Protein AF-A0A661EA98-F1 (afdb_monomer_lite)

Sequence (178 aa):
MRKWKVSFISLVALIVLPWNGAMLLASDADAAAEKKHKDKYVELVVSILRSHVIALRDLTANEIKYSDNVARHAIGIKQTWDMLGPMDWHALEAKRLQKKKEGGNAIILQQKDFDKMVDNSLTRVDRLRQSAHRWIRDNDRDAFMKDLDSMMQSCKDCHSLMPKNTAPAVWKGLKGKL

Radius of gyration: 28.42 Å; chains: 1; bounding box: 102×33×73 Å

Secondary structure (DSSP, 8-state):
------------------TTHHHHHHHHHHHHHHHHHHHHHHHHHHHHHHHHHHHHHHHHHSSSTTTHHHHHHHHHHHHHHHHTS--HHHHHHHTT-EEE-TTS-EEEPPHHHHHHHHHHHHHHHHHHHHHHHHHHHH--HHHHHHHHHHHHHHHHHHHTTSPTTTS-GGGTT--S--

Foldseek 3Di:
DDDDDDDDDDPPPPDPDPPPPVVVVVVVVVVVVVVVVVVVQVLVLVVQLLVLLVVLVVCLVDPDDPLVVQLVSLVSNLVSLVSCPPPVVSLVVLQQQFQDDPPDDTDRQHSVNVVVLSVQLSVLSVQLNVVSVCCVVVVNSVSNVVSSVSNVVSVVVSVNSHPPPPPPCSCVPPDDDD

pLDDT: mean 71.36, std 19.28, range [31.19, 96.75]

Structure (mmCIF, N/CA/C/O backbone):
data_AF-A0A661EA98-F1
#
_entry.id   AF-A0A661EA98-F1
#
loop_
_atom_site.group_PDB
_atom_site.id
_atom_site.type_symbol
_atom_site.label_atom_id
_atom_site.label_alt_id
_atom_site.label_comp_id
_atom_site.label_asym_id
_atom_site.label_entity_id
_atom_site.label_seq_id
_atom_site.pdbx_PDB_ins_code
_atom_site.Cartn_x
_atom_site.Cartn_y
_atom_site.Cartn_z
_atom_site.occupancy
_atom_site.B_iso_or_equiv
_atom_site.auth_seq_id
_atom_site.auth_comp_id
_atom_site.auth_asym_id
_atom_site.auth_atom_id
_atom_site.pdbx_PDB_model_num
ATOM 1 N N . MET A 1 1 ? 84.676 -14.977 -53.004 1.00 43.06 1 MET A N 1
ATOM 2 C CA . MET A 1 1 ? 84.097 -15.402 -51.709 1.00 43.06 1 MET A CA 1
ATOM 3 C C . MET A 1 1 ? 82.581 -15.502 -51.862 1.00 43.06 1 MET A C 1
ATOM 5 O O . MET A 1 1 ? 81.922 -14.480 -51.977 1.00 43.06 1 MET A O 1
ATOM 9 N N . ARG A 1 2 ? 82.042 -16.724 -51.970 1.00 38.59 2 ARG A N 1
ATOM 10 C CA . ARG A 1 2 ? 80.598 -17.007 -52.063 1.00 38.59 2 ARG A CA 1
ATOM 11 C C . ARG A 1 2 ? 80.003 -17.024 -50.652 1.00 38.59 2 ARG A C 1
ATOM 13 O O . ARG A 1 2 ? 80.494 -17.773 -49.815 1.00 38.59 2 ARG A O 1
ATOM 20 N N . LYS A 1 3 ? 78.949 -16.245 -50.394 1.00 39.31 3 LYS A N 1
ATOM 21 C CA . LYS A 1 3 ? 78.106 -16.392 -49.198 1.00 39.31 3 LYS A CA 1
ATOM 22 C C . LYS A 1 3 ? 76.703 -16.794 -49.639 1.00 39.31 3 LYS A C 1
ATOM 24 O O . LYS A 1 3 ? 75.962 -15.984 -50.178 1.00 39.31 3 LYS A O 1
ATOM 29 N N . TRP A 1 4 ? 76.385 -18.067 -49.435 1.00 34.75 4 TRP A N 1
ATOM 30 C CA . TRP A 1 4 ? 75.022 -18.584 -49.428 1.00 34.75 4 TRP A CA 1
ATOM 31 C C . TRP A 1 4 ? 74.356 -18.159 -48.116 1.00 34.75 4 TRP A C 1
ATOM 33 O O . TRP A 1 4 ? 74.950 -18.332 -47.051 1.00 34.75 4 TRP A O 1
ATOM 43 N N . LYS A 1 5 ? 73.133 -17.631 -48.171 1.00 44.97 5 LYS A N 1
ATOM 44 C CA . LYS A 1 5 ? 72.232 -17.622 -47.015 1.00 44.97 5 LYS A CA 1
ATOM 45 C C . LYS A 1 5 ? 70.890 -18.200 -47.436 1.00 44.97 5 LYS A C 1
ATOM 47 O O . LYS A 1 5 ? 70.332 -17.843 -48.467 1.00 44.97 5 LYS A O 1
ATOM 52 N N . VAL A 1 6 ? 70.489 -19.176 -46.640 1.00 41.66 6 VAL A N 1
ATOM 53 C CA . VAL A 1 6 ? 69.413 -20.136 -46.841 1.00 41.66 6 VAL A CA 1
ATOM 54 C C . VAL A 1 6 ? 68.079 -19.492 -46.462 1.00 41.66 6 VAL A C 1
ATOM 56 O O . VAL A 1 6 ? 68.021 -18.673 -45.546 1.00 41.66 6 VAL A O 1
ATOM 59 N N . SER A 1 7 ? 67.028 -19.877 -47.186 1.00 41.66 7 SER A N 1
ATOM 60 C CA . SER A 1 7 ? 65.627 -19.560 -46.900 1.00 41.66 7 SER A CA 1
ATOM 61 C C . SER A 1 7 ? 65.194 -20.052 -45.521 1.00 41.66 7 SER A C 1
ATOM 63 O O . SER A 1 7 ? 65.488 -21.190 -45.175 1.00 41.66 7 SER A O 1
ATOM 65 N N . PHE A 1 8 ? 64.384 -19.259 -44.819 1.00 39.59 8 PHE A N 1
ATOM 66 C CA . PHE A 1 8 ? 63.320 -19.778 -43.959 1.00 39.59 8 PHE A CA 1
ATOM 67 C C . PHE A 1 8 ? 62.094 -18.872 -44.091 1.00 39.5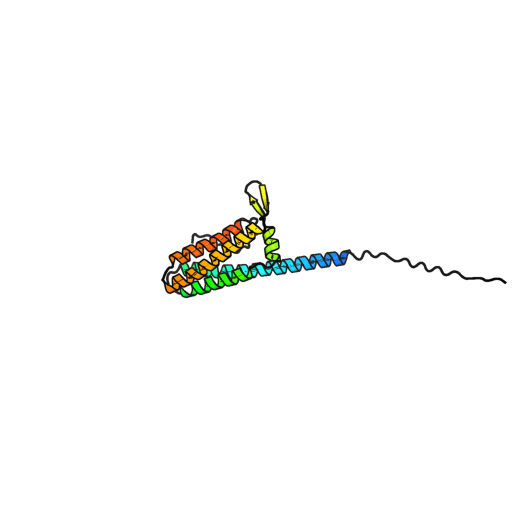9 8 PHE A C 1
ATOM 69 O O . PHE A 1 8 ? 62.064 -17.739 -43.616 1.00 39.59 8 PHE A O 1
ATOM 76 N N . ILE A 1 9 ? 61.100 -19.395 -44.803 1.00 43.19 9 ILE A N 1
ATOM 77 C CA . ILE A 1 9 ? 59.729 -18.902 -44.832 1.00 43.19 9 ILE A CA 1
ATOM 78 C C . ILE A 1 9 ? 59.098 -19.350 -43.510 1.00 43.19 9 ILE A C 1
ATOM 80 O O . ILE A 1 9 ? 58.897 -20.545 -43.315 1.00 43.19 9 ILE A O 1
ATOM 84 N N . SER A 1 10 ? 58.778 -18.414 -42.617 1.00 39.59 10 SER A N 1
ATOM 85 C CA . SER A 1 10 ? 57.808 -18.651 -41.542 1.00 39.59 10 SER A CA 1
ATOM 86 C C . SER A 1 10 ? 56.615 -17.741 -41.772 1.00 39.59 10 SER A C 1
ATOM 88 O O . SER A 1 10 ? 56.573 -16.589 -41.347 1.00 39.59 10 SER A O 1
ATOM 90 N N . LEU A 1 11 ? 55.658 -18.293 -42.511 1.00 39.75 11 LEU A N 1
ATOM 91 C CA . LEU A 1 11 ? 54.315 -17.777 -42.686 1.00 39.75 11 LEU A CA 1
ATOM 92 C C . LEU A 1 11 ? 53.548 -18.034 -41.376 1.00 39.75 11 LEU A C 1
ATOM 94 O O . LEU A 1 11 ? 52.979 -19.105 -41.188 1.00 39.75 11 LEU A O 1
ATOM 98 N N . VAL A 1 12 ? 53.555 -17.082 -40.441 1.00 43.56 12 VAL A N 1
ATOM 99 C CA . VAL A 1 12 ? 52.604 -17.107 -39.320 1.00 43.56 12 VAL A CA 1
ATOM 100 C C . VAL A 1 12 ? 51.320 -16.457 -39.817 1.00 43.56 12 VAL A C 1
ATOM 102 O O . VAL A 1 12 ? 51.146 -15.242 -39.760 1.00 43.56 12 VAL A O 1
ATOM 105 N N . ALA A 1 13 ? 50.433 -17.287 -40.360 1.00 40.22 13 ALA A N 1
ATOM 106 C CA . ALA A 1 13 ? 49.039 -16.931 -40.547 1.00 40.22 13 ALA A CA 1
ATOM 107 C C . ALA A 1 13 ? 48.413 -16.741 -39.156 1.00 40.22 13 ALA A C 1
ATOM 109 O O . ALA A 1 13 ? 48.114 -17.711 -38.460 1.00 40.22 13 ALA A O 1
ATOM 110 N N . LEU A 1 14 ? 48.247 -15.486 -38.732 1.00 37.09 14 LEU A N 1
ATOM 111 C CA . LEU A 1 14 ? 47.375 -15.157 -37.610 1.00 37.09 14 LEU A CA 1
ATOM 112 C C . LEU A 1 14 ? 45.938 -15.445 -38.051 1.00 37.09 14 LEU A C 1
ATOM 114 O O . LEU A 1 14 ? 45.331 -14.700 -38.820 1.00 37.09 14 LEU A O 1
ATOM 118 N N . ILE A 1 15 ? 45.425 -16.577 -37.584 1.00 46.06 15 ILE A N 1
ATOM 119 C CA . ILE A 1 15 ? 44.024 -16.952 -37.700 1.00 46.06 15 ILE A CA 1
ATOM 120 C C . ILE A 1 15 ? 43.221 -15.948 -36.867 1.00 46.06 15 ILE A C 1
ATOM 122 O O . ILE A 1 15 ? 43.282 -15.942 -35.638 1.00 46.06 15 ILE A O 1
ATOM 126 N N . VAL A 1 16 ? 42.462 -15.095 -37.552 1.00 45.12 16 VAL A N 1
ATOM 127 C CA . VAL A 1 16 ? 41.357 -14.334 -36.967 1.00 45.12 16 VAL A CA 1
ATOM 128 C C . VAL A 1 16 ? 40.262 -15.344 -36.622 1.00 45.12 16 VAL A C 1
ATOM 130 O O . VAL A 1 16 ? 39.513 -15.775 -37.496 1.00 45.12 16 VAL A O 1
ATOM 133 N N . LEU A 1 17 ? 40.189 -15.772 -35.361 1.00 44.47 17 LEU A N 1
ATOM 134 C CA . LEU A 1 17 ? 39.015 -16.487 -34.859 1.00 44.47 17 LEU A CA 1
ATOM 135 C C . LEU A 1 17 ? 37.936 -15.460 -34.472 1.00 44.47 17 LEU A C 1
ATOM 137 O O . LEU A 1 17 ? 38.242 -14.511 -33.746 1.00 44.47 17 LEU A O 1
ATOM 141 N N . PRO A 1 18 ? 36.672 -15.627 -34.901 1.00 41.50 18 PRO A N 1
ATOM 142 C CA . PRO A 1 18 ? 35.579 -14.769 -34.469 1.00 41.50 18 PRO A CA 1
ATOM 143 C C . PRO A 1 18 ? 35.146 -15.191 -33.057 1.00 41.50 18 PRO A C 1
ATOM 145 O O . PRO A 1 18 ? 34.247 -16.008 -32.878 1.00 41.50 18 PRO A O 1
ATOM 148 N N . TRP A 1 19 ? 35.793 -14.639 -32.030 1.00 47.06 19 TRP A N 1
ATOM 149 C CA . TRP A 1 19 ? 35.522 -14.953 -30.621 1.00 47.06 19 TRP A CA 1
ATOM 150 C C . TRP A 1 19 ? 34.493 -14.008 -29.971 1.00 47.06 19 TRP A C 1
ATOM 152 O O . TRP A 1 19 ? 34.623 -13.654 -28.807 1.00 47.06 19 TRP A O 1
ATOM 162 N N . ASN A 1 20 ? 33.447 -13.602 -30.699 1.00 48.16 20 ASN A N 1
ATOM 163 C CA . ASN A 1 20 ? 32.448 -12.653 -30.174 1.00 48.16 20 ASN A CA 1
ATOM 164 C C . ASN A 1 20 ? 31.054 -13.263 -29.929 1.00 48.16 20 ASN A C 1
ATOM 166 O O . ASN A 1 20 ? 30.233 -12.636 -29.271 1.00 48.16 20 ASN A O 1
ATOM 170 N N . GLY A 1 21 ? 30.764 -14.483 -30.397 1.00 45.75 21 GLY A N 1
ATOM 171 C CA . GLY A 1 21 ? 29.420 -15.072 -30.260 1.00 45.75 21 GLY A CA 1
ATOM 172 C C . GLY A 1 21 ? 29.082 -15.587 -28.853 1.00 45.75 21 GLY A C 1
ATOM 173 O O . GLY A 1 21 ? 27.978 -15.377 -28.363 1.00 45.75 21 GLY A O 1
ATOM 174 N N . ALA A 1 22 ? 30.034 -16.237 -28.176 1.00 45.34 22 ALA A N 1
ATOM 175 C CA . ALA A 1 22 ? 29.790 -16.858 -26.869 1.00 45.34 22 ALA A CA 1
ATOM 176 C C . ALA A 1 22 ? 29.689 -15.839 -25.719 1.00 45.34 22 ALA A C 1
ATOM 178 O O . ALA A 1 22 ? 28.931 -16.050 -24.777 1.00 45.34 22 ALA A O 1
ATOM 179 N N . MET A 1 23 ? 30.416 -14.721 -25.810 1.00 42.66 23 MET A N 1
ATOM 180 C CA . MET A 1 23 ? 30.413 -13.671 -24.786 1.00 42.66 23 MET A CA 1
ATOM 181 C C . MET A 1 23 ? 29.117 -12.843 -24.813 1.00 42.66 23 MET A C 1
ATOM 183 O O . MET A 1 23 ? 28.605 -12.493 -23.756 1.00 42.66 23 MET A O 1
ATOM 187 N N . LEU A 1 24 ? 28.548 -12.608 -26.004 1.00 47.88 24 LEU A N 1
ATOM 188 C CA . LEU A 1 24 ? 27.246 -11.949 -26.183 1.00 47.88 24 LEU A CA 1
ATOM 189 C C . LEU A 1 24 ? 26.072 -12.821 -25.698 1.00 47.88 24 LEU A C 1
ATOM 191 O O . LEU A 1 24 ? 25.159 -12.330 -25.042 1.00 47.88 24 LEU A O 1
ATOM 195 N N . LEU A 1 25 ? 26.114 -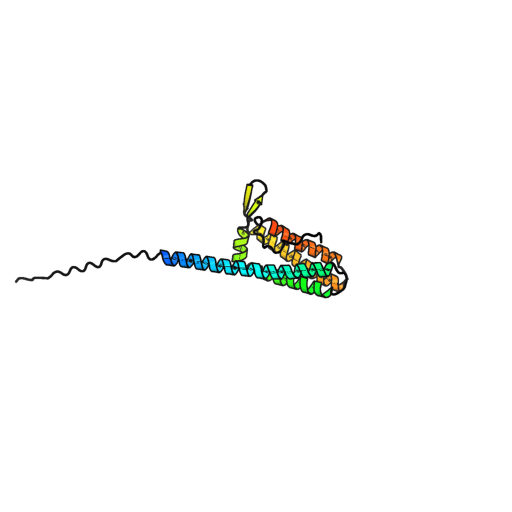14.133 -25.951 1.00 52.88 25 LEU A N 1
ATOM 196 C CA . LEU A 1 25 ? 25.077 -15.055 -25.468 1.00 52.88 25 LEU A CA 1
ATOM 197 C C . LEU A 1 25 ? 25.131 -15.263 -23.946 1.00 52.88 25 LEU A C 1
ATOM 199 O O . LEU A 1 25 ? 24.085 -15.414 -23.316 1.00 52.88 25 LEU A O 1
ATOM 203 N N . ALA A 1 26 ? 26.330 -15.251 -23.350 1.00 57.47 26 ALA A N 1
ATOM 204 C CA . ALA A 1 26 ? 26.494 -15.301 -21.898 1.00 57.47 26 ALA A CA 1
ATOM 205 C C . ALA A 1 26 ? 25.932 -14.037 -21.225 1.00 57.47 26 ALA A C 1
ATOM 207 O O . ALA A 1 26 ? 25.175 -14.151 -20.265 1.00 57.47 26 ALA A O 1
ATOM 208 N N . SER A 1 27 ? 26.197 -12.846 -21.781 1.00 65.25 27 SER A N 1
ATOM 209 C CA . SER A 1 27 ? 25.660 -11.593 -21.234 1.00 65.25 27 SER A CA 1
ATOM 210 C C . SER A 1 27 ? 24.135 -11.501 -21.314 1.00 65.25 27 SER A C 1
ATOM 212 O O . SER A 1 27 ? 23.505 -10.984 -20.391 1.00 65.25 27 SER A O 1
ATOM 214 N N . ASP A 1 28 ? 23.527 -12.033 -22.377 1.00 70.56 28 ASP A N 1
ATOM 215 C CA . ASP A 1 28 ? 22.068 -12.040 -22.527 1.00 70.56 28 ASP A CA 1
ATOM 216 C C . ASP A 1 28 ? 21.399 -13.042 -21.572 1.00 70.56 28 ASP A C 1
ATOM 218 O O . ASP A 1 28 ? 20.348 -12.751 -20.991 1.00 70.56 28 ASP A O 1
ATOM 222 N N . ALA A 1 29 ? 22.013 -14.213 -21.371 1.00 73.25 29 ALA A N 1
ATOM 223 C CA . ALA A 1 29 ? 21.537 -15.213 -20.418 1.00 73.25 29 ALA A CA 1
ATOM 224 C C . ALA A 1 29 ? 21.626 -14.710 -18.968 1.00 73.25 29 ALA A C 1
ATOM 226 O O . ALA A 1 29 ? 20.672 -14.880 -18.202 1.00 73.25 29 ALA A O 1
ATOM 227 N N . ASP A 1 30 ? 22.723 -14.039 -18.614 1.00 78.25 30 ASP A N 1
ATOM 228 C CA . ASP A 1 30 ? 22.930 -13.456 -17.288 1.00 78.25 30 ASP A CA 1
ATOM 229 C C . ASP A 1 30 ? 21.938 -12.314 -17.017 1.00 78.25 30 ASP A C 1
ATOM 231 O O . ASP A 1 30 ? 21.288 -12.293 -15.968 1.00 78.25 30 ASP A O 1
ATOM 235 N N . ALA A 1 31 ? 21.710 -11.425 -17.992 1.00 73.69 31 ALA A N 1
ATOM 236 C CA . ALA A 1 31 ? 20.710 -10.361 -17.885 1.00 73.69 31 ALA A CA 1
ATOM 237 C C . ALA A 1 31 ? 19.276 -10.912 -17.751 1.00 73.69 31 ALA A C 1
ATOM 239 O O . ALA A 1 31 ? 18.469 -10.402 -16.966 1.00 73.69 31 ALA A O 1
ATOM 240 N N . ALA A 1 32 ? 18.944 -11.983 -18.480 1.00 76.00 32 ALA A N 1
ATOM 241 C CA . ALA A 1 32 ? 17.650 -12.651 -18.365 1.00 76.00 32 ALA A CA 1
ATOM 242 C C . ALA A 1 32 ? 17.469 -13.335 -16.997 1.00 76.00 32 ALA A C 1
ATOM 244 O O . ALA A 1 32 ? 16.383 -13.267 -16.410 1.00 76.00 32 ALA A O 1
ATOM 245 N N . ALA A 1 33 ? 18.520 -13.966 -16.466 1.00 79.31 33 ALA A N 1
ATOM 246 C CA . ALA A 1 33 ? 18.513 -14.574 -15.139 1.00 79.31 33 ALA A CA 1
ATOM 247 C C . ALA A 1 33 ? 18.356 -13.519 -14.031 1.00 79.31 33 ALA A C 1
ATOM 249 O O . ALA A 1 33 ? 17.545 -13.702 -13.118 1.00 79.31 33 ALA A O 1
ATOM 250 N N . GLU A 1 34 ? 19.056 -12.390 -14.145 1.00 78.81 34 GLU A N 1
ATOM 251 C CA . GLU A 1 34 ? 18.949 -11.262 -13.220 1.00 78.81 34 GLU A CA 1
ATOM 252 C C . GLU A 1 34 ? 17.540 -10.656 -13.233 1.00 78.81 34 GLU A C 1
ATOM 254 O O . GLU A 1 34 ? 16.930 -10.460 -12.176 1.00 78.81 34 GLU A O 1
ATOM 259 N N . LYS A 1 35 ? 16.970 -10.429 -14.424 1.00 75.94 35 LYS A N 1
ATOM 260 C CA . LYS A 1 35 ? 15.583 -9.970 -14.566 1.00 75.94 35 LYS A CA 1
ATOM 261 C C . LYS A 1 35 ? 14.605 -10.948 -13.916 1.00 75.94 35 LYS A C 1
ATOM 263 O O . LYS A 1 35 ? 13.750 -10.533 -13.140 1.00 75.94 35 LYS A O 1
ATOM 268 N N . LYS A 1 36 ? 14.751 -12.251 -14.172 1.00 77.31 36 LYS A N 1
ATOM 269 C CA . LYS A 1 36 ? 13.898 -13.291 -13.575 1.00 77.31 36 LYS A CA 1
ATOM 270 C C . LYS A 1 36 ? 13.979 -13.296 -12.047 1.00 77.31 36 LYS A C 1
ATOM 272 O O . LYS A 1 36 ? 12.966 -13.500 -11.380 1.00 77.31 36 LYS A O 1
ATOM 277 N N . HIS A 1 37 ? 15.168 -13.084 -11.485 1.00 77.56 37 HIS A N 1
ATOM 278 C CA . HIS A 1 37 ? 15.352 -12.987 -10.040 1.00 77.56 37 HIS A CA 1
ATOM 279 C C . HIS A 1 37 ? 14.633 -11.762 -9.455 1.00 77.56 37 HIS A C 1
ATOM 281 O O . HIS A 1 37 ? 13.896 -11.891 -8.477 1.00 77.56 37 HIS A O 1
ATOM 287 N N . LYS A 1 38 ? 14.789 -10.597 -10.094 1.00 76.56 38 LYS A N 1
ATOM 288 C CA . LYS A 1 38 ? 14.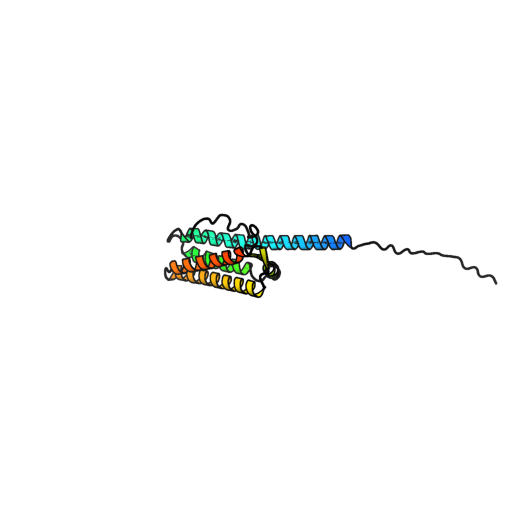114 -9.344 -9.728 1.00 76.56 38 LYS A CA 1
ATOM 289 C C . LYS A 1 38 ? 12.590 -9.466 -9.798 1.00 76.56 38 LYS A C 1
ATOM 291 O O . LYS A 1 38 ? 11.913 -9.136 -8.827 1.00 76.56 38 LYS A O 1
ATOM 296 N N . ASP A 1 39 ? 12.061 -10.028 -10.884 1.00 75.31 39 ASP A N 1
ATOM 297 C CA . ASP A 1 39 ? 10.623 -10.273 -11.057 1.00 75.31 39 ASP A CA 1
ATOM 298 C C . ASP A 1 39 ? 10.077 -11.177 -9.934 1.00 75.31 39 ASP A C 1
ATOM 300 O O . ASP A 1 39 ? 9.044 -10.876 -9.331 1.00 75.31 39 ASP A O 1
ATOM 304 N N . LYS A 1 40 ? 10.814 -12.242 -9.576 1.00 80.94 40 LYS A N 1
ATOM 305 C CA . LYS A 1 40 ? 10.452 -13.142 -8.470 1.00 80.94 40 LYS A CA 1
ATOM 306 C C . LYS A 1 40 ? 10.462 -12.436 -7.111 1.00 80.94 40 LYS A C 1
ATOM 308 O O . LYS A 1 40 ? 9.599 -12.707 -6.280 1.00 80.94 40 LYS A O 1
ATOM 313 N N . TYR A 1 41 ? 11.420 -11.544 -6.865 1.00 83.56 41 TYR A N 1
ATOM 314 C CA . TYR A 1 41 ? 11.448 -10.748 -5.637 1.00 83.56 41 TYR A CA 1
ATOM 315 C C . TYR A 1 41 ? 10.207 -9.851 -5.526 1.00 83.56 41 TYR A C 1
ATOM 317 O O . TYR A 1 41 ? 9.539 -9.876 -4.492 1.00 83.56 41 TYR A O 1
ATOM 325 N N . VAL A 1 42 ? 9.846 -9.122 -6.593 1.00 79.38 42 VAL A N 1
ATOM 326 C CA . VAL A 1 42 ? 8.624 -8.293 -6.593 1.00 79.38 42 VAL A CA 1
ATOM 327 C C . VAL A 1 42 ? 7.396 -9.154 -6.321 1.00 79.38 42 VAL A C 1
ATOM 329 O O . VAL A 1 42 ? 6.572 -8.792 -5.485 1.00 79.38 42 VAL A O 1
ATOM 332 N N . GLU A 1 43 ? 7.281 -10.310 -6.979 1.00 78.75 43 GLU A N 1
ATOM 333 C CA . GLU A 1 43 ? 6.162 -11.231 -6.767 1.00 78.75 43 GLU A CA 1
ATOM 334 C C . GLU A 1 43 ? 6.037 -11.653 -5.295 1.00 78.75 43 GLU A C 1
ATOM 336 O O . GLU A 1 43 ? 4.940 -11.602 -4.730 1.00 78.75 43 GLU A O 1
ATOM 341 N N . LEU A 1 44 ? 7.156 -11.994 -4.647 1.00 85.81 44 LEU A N 1
ATOM 342 C CA . LEU A 1 44 ? 7.187 -12.350 -3.229 1.00 85.81 44 LEU A CA 1
ATOM 343 C C . LEU A 1 44 ? 6.732 -11.191 -2.338 1.00 85.81 44 LEU A C 1
ATOM 345 O O . LEU A 1 44 ? 5.826 -11.373 -1.523 1.00 85.81 44 LEU A O 1
ATOM 349 N N . VAL A 1 45 ? 7.295 -9.995 -2.509 1.00 86.56 45 VAL A N 1
ATOM 350 C CA . VAL A 1 45 ? 6.930 -8.830 -1.687 1.00 86.56 45 VAL A CA 1
ATOM 351 C C . VAL A 1 45 ? 5.456 -8.461 -1.877 1.00 86.56 45 VAL A C 1
ATOM 353 O O . VAL A 1 45 ? 4.726 -8.263 -0.904 1.00 86.56 45 VAL A O 1
ATOM 356 N N . VAL A 1 46 ? 4.968 -8.452 -3.119 1.00 82.19 46 VAL A N 1
ATOM 357 C CA . VAL A 1 46 ? 3.556 -8.177 -3.417 1.00 82.19 46 VAL A CA 1
ATOM 358 C C . VAL A 1 46 ? 2.639 -9.266 -2.834 1.00 82.19 46 VAL A C 1
ATOM 360 O O . VAL A 1 46 ? 1.528 -8.960 -2.396 1.00 82.19 46 VAL A O 1
ATOM 363 N N . SER A 1 47 ? 3.081 -10.527 -2.763 1.00 84.19 47 SER A N 1
ATOM 364 C CA . SER A 1 47 ? 2.307 -11.597 -2.115 1.00 84.19 47 SER A CA 1
ATOM 365 C C . SER A 1 47 ? 2.142 -11.391 -0.602 1.00 84.19 47 SER A C 1
ATOM 367 O O . SER A 1 47 ? 1.056 -11.632 -0.069 1.00 84.19 47 SER A O 1
ATOM 369 N N . ILE A 1 48 ? 3.174 -10.874 0.076 1.00 90.94 48 ILE A N 1
ATOM 370 C CA . ILE A 1 48 ? 3.117 -10.511 1.500 1.00 90.94 48 ILE A CA 1
ATOM 371 C C . ILE A 1 48 ? 2.155 -9.336 1.687 1.00 90.94 48 ILE A C 1
ATOM 373 O O . ILE A 1 48 ? 1.280 -9.373 2.548 1.00 90.94 48 ILE A O 1
ATOM 377 N N . LEU A 1 49 ? 2.235 -8.325 0.818 1.00 88.38 49 LEU A N 1
ATOM 378 C CA . LEU A 1 49 ? 1.338 -7.170 0.873 1.00 88.38 49 LEU A CA 1
ATOM 379 C C . LEU A 1 49 ? -0.128 -7.617 0.759 1.00 88.38 49 LEU A C 1
ATOM 381 O O . LEU A 1 49 ? -0.988 -7.172 1.521 1.00 88.38 49 LEU A O 1
ATOM 385 N N . ARG A 1 50 ? -0.405 -8.554 -0.156 1.00 84.38 50 ARG A N 1
ATOM 386 C CA . ARG A 1 50 ? -1.737 -9.138 -0.360 1.00 84.38 50 ARG A CA 1
ATOM 387 C C . ARG A 1 50 ? -2.258 -9.840 0.890 1.00 84.38 50 ARG A C 1
ATOM 389 O O . ARG A 1 50 ? -3.437 -9.685 1.210 1.00 84.38 50 ARG A O 1
ATOM 396 N N . SER A 1 51 ? -1.424 -10.626 1.569 1.00 90.12 51 SER A N 1
ATOM 397 C CA . SER A 1 51 ? -1.869 -11.392 2.737 1.00 90.12 51 SER A CA 1
ATOM 398 C C . SER A 1 51 ? -2.349 -10.464 3.858 1.00 90.12 51 SER A C 1
ATOM 400 O O . SER A 1 51 ? -3.402 -10.716 4.444 1.00 90.12 51 SER A O 1
ATOM 402 N N . HIS A 1 52 ? -1.669 -9.330 4.075 1.00 92.81 52 HIS A N 1
ATOM 403 C CA . HIS A 1 52 ? -2.120 -8.322 5.033 1.00 92.81 52 HIS A CA 1
ATOM 404 C C . HIS A 1 52 ? -3.450 -7.675 4.636 1.00 92.81 52 HIS A C 1
ATOM 406 O O . HIS A 1 52 ? -4.310 -7.507 5.496 1.00 92.81 52 HIS A O 1
ATOM 412 N N . VAL A 1 53 ? -3.648 -7.335 3.358 1.00 88.69 53 VAL A N 1
ATOM 413 C CA . VAL A 1 53 ? -4.908 -6.727 2.892 1.00 88.69 53 VAL A CA 1
ATOM 414 C C . VAL A 1 53 ? -6.090 -7.690 3.039 1.00 88.69 53 VAL A C 1
ATOM 416 O O . VAL A 1 53 ? -7.160 -7.277 3.480 1.00 88.69 53 VAL A O 1
ATOM 419 N N . ILE A 1 54 ? -5.907 -8.974 2.708 1.00 86.31 54 ILE A N 1
ATOM 420 C CA . ILE A 1 54 ? -6.950 -9.998 2.889 1.00 86.31 54 ILE A CA 1
ATOM 421 C C . ILE A 1 54 ? -7.305 -10.138 4.370 1.00 86.31 54 ILE A C 1
ATOM 423 O O . ILE A 1 54 ? -8.481 -10.087 4.719 1.00 86.31 54 ILE A O 1
ATOM 427 N N . ALA A 1 55 ? -6.296 -10.249 5.236 1.00 89.06 55 ALA A N 1
ATOM 428 C CA . ALA A 1 55 ? -6.520 -10.349 6.671 1.00 89.06 55 ALA A CA 1
ATOM 429 C C . ALA A 1 55 ? -7.244 -9.113 7.227 1.00 89.06 55 ALA A C 1
ATOM 431 O O . ALA A 1 55 ? -8.178 -9.261 8.008 1.00 89.06 55 ALA A O 1
ATOM 432 N N . LEU A 1 56 ? -6.876 -7.901 6.789 1.00 88.88 56 LEU A N 1
ATOM 433 C CA . LEU A 1 56 ? -7.574 -6.676 7.186 1.00 88.88 56 LEU A CA 1
ATOM 434 C C . LEU A 1 56 ? -9.045 -6.693 6.794 1.00 88.88 56 LEU A C 1
ATOM 436 O O . LEU A 1 56 ? -9.873 -6.333 7.618 1.00 88.88 56 LEU A O 1
ATOM 440 N N . ARG A 1 57 ? -9.375 -7.134 5.578 1.00 83.94 57 ARG A N 1
ATOM 441 C CA . ARG A 1 57 ? -10.768 -7.245 5.132 1.00 83.94 57 ARG A CA 1
ATOM 442 C C . ARG A 1 57 ? -11.570 -8.198 6.019 1.00 83.94 57 ARG A C 1
ATOM 444 O O . ARG A 1 57 ? -12.699 -7.897 6.391 1.00 83.94 57 ARG A O 1
ATOM 451 N N . ASP A 1 58 ? -10.996 -9.346 6.357 1.00 84.50 58 ASP A N 1
ATOM 452 C CA . ASP A 1 58 ? -11.691 -10.344 7.171 1.00 84.50 58 ASP A CA 1
ATOM 453 C C . ASP A 1 58 ? -11.824 -9.878 8.640 1.00 84.50 58 ASP A C 1
ATOM 455 O O . ASP A 1 58 ? -12.839 -10.146 9.289 1.00 84.50 58 ASP A O 1
ATOM 459 N N . LEU A 1 59 ? -10.839 -9.123 9.147 1.00 85.62 59 LEU A N 1
ATOM 460 C CA . LEU A 1 59 ? -10.875 -8.476 10.465 1.00 85.62 59 LEU A CA 1
ATOM 461 C C . LEU A 1 59 ? -11.877 -7.318 10.530 1.00 85.62 59 LEU A C 1
ATOM 463 O O . LEU A 1 59 ? -12.500 -7.114 11.566 1.00 85.62 59 LEU A O 1
ATOM 467 N N . THR A 1 60 ? -12.046 -6.545 9.457 1.00 83.75 60 THR A N 1
ATOM 468 C CA . THR A 1 60 ? -12.982 -5.413 9.442 1.00 83.75 60 THR A CA 1
ATOM 469 C C . THR A 1 60 ? -14.421 -5.837 9.201 1.00 83.75 60 THR A C 1
ATOM 471 O O . THR A 1 60 ? -15.326 -5.126 9.636 1.00 83.75 60 THR A O 1
ATOM 474 N N . ALA A 1 61 ? -14.644 -6.979 8.547 1.00 81.94 61 ALA A N 1
ATOM 475 C CA . ALA A 1 61 ? -15.971 -7.555 8.341 1.00 81.94 61 ALA A CA 1
ATOM 476 C C . ALA A 1 61 ? -16.585 -8.130 9.630 1.00 81.94 61 ALA A C 1
ATOM 478 O O . ALA A 1 61 ? -17.806 -8.177 9.756 1.00 81.94 61 ALA A O 1
ATOM 479 N N . ASN A 1 62 ? -15.753 -8.557 10.585 1.00 68.31 62 ASN A N 1
ATOM 480 C CA . ASN A 1 62 ? -16.193 -9.110 11.862 1.00 68.31 62 ASN A CA 1
ATOM 481 C C . ASN A 1 62 ? -15.918 -8.096 12.972 1.00 68.31 62 ASN A C 1
ATOM 483 O O . ASN A 1 62 ? -14.798 -7.979 13.465 1.00 68.31 62 ASN A O 1
ATOM 487 N N . GLU A 1 63 ? -16.936 -7.333 13.355 1.00 62.97 63 GLU A N 1
ATOM 488 C CA . GLU A 1 63 ? -16.784 -6.288 14.359 1.00 62.97 63 GLU A CA 1
ATOM 489 C C . GLU A 1 63 ? -16.367 -6.901 15.712 1.00 62.97 63 GLU A C 1
ATOM 491 O O . GLU A 1 63 ? -17.089 -7.693 16.311 1.00 62.97 63 GLU A O 1
ATOM 496 N N . ILE A 1 64 ? -15.185 -6.490 16.192 1.00 57.94 64 ILE A N 1
ATOM 497 C CA . ILE A 1 64 ? -14.695 -6.521 17.587 1.00 57.94 64 ILE A CA 1
ATOM 498 C C . ILE A 1 64 ? -13.706 -7.644 17.950 1.00 57.94 64 ILE A C 1
ATOM 500 O O . ILE A 1 64 ? -12.741 -7.366 18.667 1.00 57.94 64 ILE A O 1
ATOM 504 N N . LYS A 1 65 ? -13.833 -8.887 17.468 1.00 65.25 65 LYS A N 1
ATOM 505 C CA . LYS A 1 65 ? -12.861 -9.930 17.864 1.00 65.25 65 LYS A CA 1
ATOM 506 C C . LYS A 1 65 ? -11.536 -9.709 17.117 1.00 65.25 65 LYS A C 1
ATOM 508 O O . LYS A 1 65 ? -11.470 -9.926 15.914 1.00 65.25 65 LYS A O 1
ATOM 513 N N . TYR A 1 66 ? -10.487 -9.314 17.845 1.00 72.31 66 TYR A N 1
ATOM 514 C CA . TYR A 1 66 ? -9.114 -9.091 17.351 1.00 72.31 66 TYR A CA 1
ATOM 515 C C . TYR A 1 66 ? -8.823 -7.743 16.655 1.00 72.31 66 TYR A C 1
ATOM 517 O O . TYR A 1 66 ? -7.926 -7.684 15.812 1.00 72.31 66 TYR A O 1
ATOM 525 N N . SER A 1 67 ? -9.496 -6.649 17.031 1.00 73.31 67 SER A N 1
ATOM 526 C CA . SER A 1 67 ? -9.201 -5.295 16.511 1.00 73.31 67 SER A CA 1
ATOM 527 C C . SER A 1 67 ? -7.723 -4.890 16.642 1.00 73.31 67 SER A C 1
ATOM 529 O O . SER A 1 67 ? -7.181 -4.258 15.740 1.00 73.31 67 SER A O 1
ATOM 531 N N . ASP A 1 68 ? -7.013 -5.345 17.677 1.00 83.00 68 ASP A N 1
ATOM 532 C CA . ASP A 1 68 ? -5.568 -5.106 17.832 1.00 83.00 68 ASP A CA 1
ATOM 533 C C . ASP A 1 68 ? -4.721 -5.629 16.661 1.00 83.00 68 ASP A C 1
ATOM 535 O O . ASP A 1 68 ? -3.651 -5.093 16.353 1.00 83.00 68 ASP A O 1
ATOM 539 N N . ASN A 1 69 ? -5.183 -6.680 15.976 1.00 90.00 69 ASN A N 1
ATOM 540 C CA . ASN A 1 69 ? -4.482 -7.213 14.812 1.00 90.00 69 ASN A CA 1
ATOM 541 C C . ASN A 1 69 ? -4.548 -6.255 13.620 1.00 90.00 69 ASN A C 1
ATOM 543 O O . ASN A 1 69 ? -3.653 -6.287 12.779 1.00 90.00 69 ASN A O 1
ATOM 547 N N . VAL A 1 70 ? -5.529 -5.351 13.569 1.00 90.50 70 VAL A N 1
ATOM 548 C CA . VAL A 1 70 ? -5.649 -4.357 12.498 1.00 90.50 70 VAL A CA 1
ATOM 549 C C . VAL A 1 70 ? -4.426 -3.446 12.458 1.00 90.50 70 VAL A C 1
ATOM 551 O O . VAL A 1 70 ? -3.835 -3.264 11.393 1.00 90.50 70 VAL A O 1
ATOM 554 N N . ALA A 1 71 ? -3.965 -2.950 13.611 1.00 91.88 71 ALA A N 1
ATOM 555 C CA . ALA A 1 71 ? -2.740 -2.151 13.663 1.00 91.88 71 ALA A CA 1
ATOM 556 C C .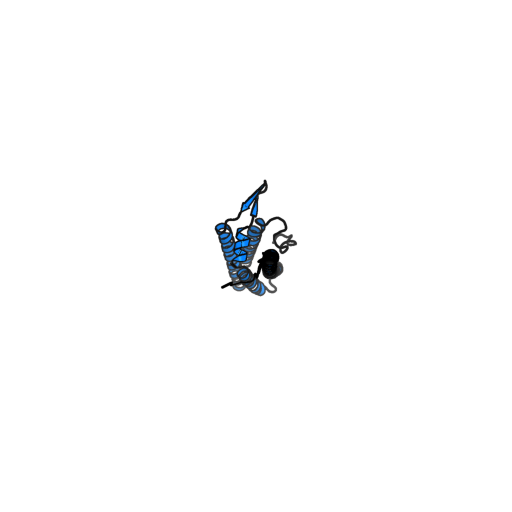 ALA A 1 71 ? -1.502 -2.962 13.266 1.00 91.88 71 ALA A C 1
ATOM 558 O O . ALA A 1 71 ? -0.653 -2.454 12.535 1.00 91.88 71 ALA A O 1
ATOM 559 N N . ARG A 1 72 ? -1.416 -4.238 13.668 1.00 94.31 72 ARG A N 1
ATOM 560 C CA . ARG A 1 72 ? -0.310 -5.124 13.262 1.00 94.31 72 ARG A CA 1
ATOM 561 C C . ARG A 1 72 ? -0.267 -5.309 11.744 1.00 94.31 72 ARG A C 1
ATOM 563 O O . ARG A 1 72 ? 0.800 -5.187 11.146 1.00 94.31 72 ARG A O 1
ATOM 570 N N . HIS A 1 73 ? -1.413 -5.539 11.103 1.00 94.75 73 HIS A N 1
ATOM 571 C CA . HIS A 1 73 ? -1.474 -5.653 9.646 1.00 94.75 73 HIS A CA 1
ATOM 572 C C . HIS A 1 73 ? -1.207 -4.318 8.941 1.00 94.75 73 HIS A C 1
ATOM 574 O O . HIS A 1 73 ? -0.512 -4.319 7.931 1.00 94.75 73 HIS A O 1
ATOM 580 N N . ALA A 1 74 ? -1.673 -3.184 9.472 1.00 94.50 74 ALA A N 1
ATOM 581 C CA . ALA A 1 74 ? -1.373 -1.869 8.902 1.00 94.50 74 ALA A CA 1
ATOM 582 C C . ALA A 1 74 ? 0.133 -1.535 8.963 1.00 94.50 74 ALA A C 1
ATOM 584 O O . ALA A 1 74 ? 0.692 -1.002 8.003 1.00 94.50 74 ALA A O 1
ATOM 585 N N . ILE A 1 75 ? 0.817 -1.909 10.051 1.00 94.94 75 ILE A N 1
ATOM 586 C CA . ILE A 1 75 ? 2.282 -1.819 10.164 1.00 94.94 75 ILE A CA 1
ATOM 587 C C . ILE A 1 75 ? 2.960 -2.735 9.140 1.00 94.94 75 ILE A C 1
ATOM 589 O O . ILE A 1 75 ? 3.848 -2.283 8.418 1.00 94.94 75 ILE A O 1
ATOM 593 N N . GLY A 1 76 ? 2.516 -3.992 9.037 1.00 95.06 76 GLY A N 1
ATOM 594 C CA . GLY A 1 76 ? 3.045 -4.948 8.063 1.00 95.06 76 GLY A CA 1
ATOM 595 C C . GLY A 1 76 ? 2.894 -4.465 6.618 1.00 95.06 76 GLY A C 1
ATOM 596 O O . GLY A 1 76 ? 3.819 -4.607 5.822 1.00 95.06 76 GLY A O 1
ATOM 597 N N . ILE A 1 77 ? 1.785 -3.796 6.290 1.00 93.25 77 ILE A N 1
ATOM 598 C CA . ILE A 1 77 ? 1.584 -3.148 4.986 1.00 93.25 77 ILE A CA 1
ATOM 599 C C . ILE A 1 77 ? 2.631 -2.062 4.745 1.00 93.25 77 ILE A C 1
ATOM 601 O O . ILE A 1 77 ? 3.245 -2.068 3.682 1.00 93.25 77 ILE A O 1
ATOM 605 N N . LYS A 1 78 ? 2.877 -1.163 5.709 1.00 92.81 78 LYS A N 1
ATOM 606 C CA . LYS A 1 78 ? 3.907 -0.117 5.572 1.00 92.81 78 LYS A CA 1
ATOM 607 C C . LYS A 1 78 ? 5.292 -0.714 5.352 1.00 92.81 78 LYS A C 1
ATOM 609 O O . LYS A 1 78 ? 5.963 -0.341 4.398 1.00 92.81 78 LYS A O 1
ATOM 614 N N . GLN A 1 79 ? 5.679 -1.677 6.185 1.00 92.81 79 GLN A N 1
ATOM 615 C CA . GLN A 1 79 ? 6.970 -2.356 6.065 1.00 92.81 79 GLN A CA 1
ATOM 616 C C . GLN A 1 79 ? 7.110 -3.061 4.713 1.00 92.81 79 GLN A C 1
ATOM 618 O O . GLN A 1 79 ? 8.147 -2.967 4.066 1.00 92.81 79 GLN A O 1
ATOM 623 N N . THR A 1 80 ? 6.046 -3.716 4.246 1.00 90.75 80 THR A N 1
ATOM 624 C CA . THR A 1 80 ? 6.050 -4.394 2.946 1.00 90.75 80 THR A CA 1
ATOM 625 C C . THR A 1 80 ? 6.100 -3.420 1.779 1.00 90.75 80 THR A C 1
ATOM 627 O O . THR A 1 80 ? 6.779 -3.680 0.790 1.00 90.75 80 THR A O 1
ATOM 630 N N . TRP A 1 81 ? 5.434 -2.274 1.899 1.00 86.88 81 TRP A N 1
ATOM 631 C CA . TRP A 1 81 ? 5.524 -1.209 0.911 1.00 86.88 81 TRP A CA 1
ATOM 632 C C . TRP A 1 81 ? 6.943 -0.638 0.823 1.00 86.88 81 TRP A C 1
ATOM 634 O O . TRP A 1 81 ? 7.443 -0.403 -0.273 1.00 86.88 81 TRP A O 1
ATOM 644 N N . ASP A 1 82 ? 7.631 -0.482 1.954 1.00 85.31 82 ASP A N 1
ATOM 645 C CA . ASP A 1 82 ? 9.016 -0.001 1.981 1.00 85.31 82 ASP A CA 1
ATOM 646 C C . ASP A 1 82 ? 9.989 -0.997 1.326 1.00 85.31 82 ASP A C 1
ATOM 648 O O . ASP A 1 82 ? 10.962 -0.583 0.697 1.00 85.31 82 ASP A O 1
ATOM 652 N N . MET A 1 83 ? 9.688 -2.302 1.373 1.00 84.56 83 MET A N 1
ATOM 653 C CA . MET A 1 83 ? 10.436 -3.335 0.635 1.00 84.56 83 MET A CA 1
ATOM 654 C C . MET A 1 83 ? 10.259 -3.247 -0.893 1.00 84.56 83 MET A C 1
ATOM 656 O O . MET A 1 83 ? 11.086 -3.790 -1.631 1.00 84.56 83 MET A O 1
ATOM 660 N N . LEU A 1 84 ? 9.205 -2.570 -1.371 1.00 74.62 84 LEU A N 1
ATOM 661 C CA . LEU A 1 84 ? 8.988 -2.233 -2.787 1.00 74.62 84 LEU A CA 1
ATOM 662 C C . LEU A 1 84 ? 9.638 -0.904 -3.199 1.00 74.62 84 LEU A C 1
ATOM 664 O O . LEU A 1 84 ? 9.476 -0.531 -4.364 1.00 74.62 84 LEU A O 1
ATOM 668 N N . GLY A 1 85 ? 10.303 -0.204 -2.263 1.00 62.31 85 GLY A N 1
ATOM 669 C CA . GLY A 1 85 ? 10.881 1.141 -2.397 1.00 62.31 85 GLY A CA 1
ATOM 670 C C . GLY A 1 85 ? 11.819 1.323 -3.598 1.00 62.31 85 GLY A C 1
ATOM 671 O O . GLY A 1 85 ? 11.914 0.425 -4.432 1.00 62.31 85 GLY A O 1
ATOM 672 N N . PRO A 1 86 ? 12.503 2.479 -3.741 1.00 54.34 86 PRO A N 1
ATOM 673 C CA . PRO A 1 86 ? 13.219 2.857 -4.959 1.00 54.34 86 PRO A CA 1
ATOM 674 C C . PRO A 1 86 ? 14.474 1.998 -5.145 1.00 54.34 86 PRO A C 1
ATOM 676 O O . PRO A 1 86 ? 15.605 2.435 -4.989 1.00 54.34 86 PRO A O 1
ATOM 679 N N . MET A 1 87 ? 14.272 0.733 -5.474 1.00 58.50 87 MET A N 1
ATOM 680 C CA . MET A 1 87 ? 15.272 -0.092 -6.089 1.00 58.50 87 MET A CA 1
ATOM 681 C C . MET A 1 87 ? 15.396 0.455 -7.499 1.00 58.50 87 MET A C 1
ATOM 683 O O . MET A 1 87 ? 14.410 0.471 -8.241 1.00 58.50 87 MET A O 1
ATOM 687 N N . ASP A 1 88 ? 16.585 0.927 -7.861 1.00 61.06 88 ASP A N 1
ATOM 688 C CA . ASP A 1 88 ? 16.810 1.624 -9.129 1.00 61.06 88 ASP A CA 1
ATOM 689 C C . ASP A 1 88 ? 16.252 0.844 -10.325 1.00 61.06 88 ASP A C 1
ATOM 691 O O . ASP A 1 88 ? 15.666 1.423 -11.233 1.00 61.06 88 ASP A O 1
ATOM 695 N N . TRP A 1 89 ? 16.326 -0.488 -10.285 1.00 61.12 89 TRP A N 1
ATOM 696 C CA . TRP A 1 89 ? 15.764 -1.366 -11.310 1.00 61.12 89 TRP A CA 1
ATOM 697 C C . TRP A 1 89 ? 14.227 -1.393 -11.342 1.00 61.12 89 TRP A C 1
ATOM 699 O O . TRP A 1 89 ? 13.652 -1.418 -12.426 1.00 61.12 89 TRP A O 1
ATOM 709 N N . HIS A 1 90 ? 13.555 -1.360 -10.189 1.00 61.94 90 HIS A N 1
ATOM 710 C CA . HIS A 1 90 ? 12.093 -1.332 -10.102 1.00 61.94 90 HIS A CA 1
ATOM 711 C C . HIS A 1 90 ? 11.566 0.031 -10.551 1.00 61.94 90 HIS A C 1
ATOM 713 O O . HIS A 1 90 ? 10.623 0.101 -11.334 1.00 61.94 90 HIS A O 1
ATOM 719 N N . ALA A 1 91 ? 12.245 1.111 -10.154 1.00 59.84 91 ALA A N 1
ATOM 720 C CA . ALA A 1 91 ? 11.954 2.452 -10.637 1.00 59.84 91 ALA A CA 1
ATOM 721 C C . ALA A 1 91 ? 12.193 2.566 -12.153 1.00 59.84 91 ALA A C 1
ATOM 723 O O . ALA A 1 91 ? 11.368 3.136 -12.853 1.00 59.84 91 ALA A O 1
ATOM 724 N N . LEU A 1 92 ? 13.285 2.017 -12.696 1.00 61.75 92 LEU A N 1
ATOM 725 C CA . LEU A 1 92 ? 13.569 2.036 -14.138 1.00 61.75 92 LEU A CA 1
ATOM 726 C C . LEU A 1 92 ? 12.547 1.248 -14.963 1.00 61.75 92 LEU A C 1
ATOM 728 O O . LEU A 1 92 ? 12.148 1.712 -16.031 1.00 61.75 92 LEU A O 1
ATOM 732 N N . GLU A 1 93 ? 12.099 0.094 -14.473 1.00 62.00 93 GLU A N 1
ATOM 733 C CA . GLU A 1 93 ? 11.067 -0.692 -15.149 1.00 62.00 93 GLU A CA 1
ATOM 734 C C . GLU A 1 93 ? 9.694 -0.018 -15.040 1.00 62.00 93 GLU A C 1
ATOM 736 O O . GLU A 1 93 ? 8.953 0.077 -16.020 1.00 62.00 93 GLU A O 1
ATOM 741 N N . ALA A 1 94 ? 9.390 0.569 -13.882 1.00 59.16 94 ALA A N 1
ATOM 742 C CA . ALA A 1 94 ? 8.159 1.312 -13.679 1.00 59.16 94 ALA A CA 1
ATOM 743 C C . ALA A 1 94 ? 8.095 2.622 -14.495 1.00 59.16 94 ALA A C 1
ATOM 745 O O . ALA A 1 94 ? 7.034 3.005 -14.987 1.00 59.16 94 ALA A O 1
ATOM 746 N N . LYS A 1 95 ? 9.241 3.272 -14.745 1.00 55.22 95 LYS A N 1
ATOM 747 C CA . LYS A 1 95 ? 9.378 4.417 -15.671 1.00 55.22 95 LYS A CA 1
ATOM 748 C C . LYS A 1 95 ? 9.054 4.059 -17.127 1.00 55.22 95 LYS A C 1
ATOM 750 O O . LYS A 1 95 ? 8.867 4.954 -17.946 1.00 55.22 95 LYS A O 1
ATOM 755 N N . ARG A 1 96 ? 8.987 2.768 -17.471 1.00 58.88 96 ARG A N 1
ATOM 756 C CA . ARG A 1 96 ? 8.577 2.277 -18.797 1.00 58.88 96 ARG A CA 1
ATOM 757 C C . ARG A 1 96 ? 7.108 1.847 -18.850 1.00 58.88 96 ARG A C 1
ATOM 759 O O . ARG A 1 96 ? 6.671 1.323 -19.876 1.00 58.88 96 ARG A O 1
ATOM 766 N N . LEU A 1 97 ? 6.331 2.075 -17.785 1.00 59.47 97 LEU A N 1
ATOM 767 C CA . LEU A 1 97 ? 4.915 1.717 -17.755 1.00 59.47 97 LEU A CA 1
ATOM 768 C C . LEU A 1 97 ? 4.129 2.473 -18.831 1.00 59.47 97 LEU A C 1
ATOM 770 O O . LEU A 1 97 ? 4.202 3.696 -18.974 1.00 59.47 97 LEU A O 1
ATOM 774 N N . GLN A 1 98 ? 3.361 1.702 -19.597 1.00 57.62 98 GLN A N 1
ATOM 775 C CA . GLN A 1 98 ? 2.552 2.180 -20.708 1.00 57.62 98 GLN A CA 1
ATOM 776 C C . GLN A 1 98 ? 1.095 2.336 -20.278 1.00 57.62 98 GLN A C 1
ATOM 778 O O . GLN A 1 98 ? 0.360 1.356 -20.173 1.00 57.62 98 GLN A O 1
ATOM 783 N N . LYS A 1 99 ? 0.622 3.574 -20.154 1.00 56.53 99 LYS A N 1
ATOM 784 C CA . LYS A 1 99 ? -0.805 3.864 -20.022 1.00 56.53 99 LYS A CA 1
ATOM 785 C C . LYS A 1 99 ? -1.480 3.651 -21.379 1.00 56.53 99 LYS A C 1
ATOM 787 O O . LYS A 1 99 ? -1.368 4.492 -22.271 1.00 56.53 99 LYS A O 1
ATOM 792 N N . LYS A 1 100 ? -2.196 2.538 -21.562 1.00 52.47 100 LYS A N 1
ATOM 793 C CA . LYS A 1 100 ? -3.057 2.358 -22.743 1.00 52.47 100 LYS A CA 1
ATOM 794 C C . LYS A 1 100 ? -4.300 3.239 -22.597 1.00 52.47 100 LYS A C 1
ATOM 796 O O . LYS A 1 100 ? -5.121 2.999 -21.718 1.00 52.47 100 LYS A O 1
ATOM 801 N N . LYS A 1 101 ? -4.452 4.248 -23.459 1.00 48.84 101 LYS A N 1
ATOM 802 C CA . LYS A 1 101 ? -5.738 4.939 -23.645 1.00 48.84 101 LYS A CA 1
ATOM 803 C C . LYS A 1 101 ? -6.658 4.024 -24.463 1.00 48.84 101 LYS A C 1
ATOM 805 O O . LYS A 1 101 ? -6.202 3.436 -25.448 1.00 48.84 101 LYS A O 1
ATOM 810 N N . GLU A 1 102 ? -7.932 3.901 -24.090 1.00 46.28 102 GLU A N 1
ATOM 811 C CA . GLU A 1 102 ? -8.939 3.346 -25.005 1.00 46.28 102 GLU A CA 1
ATOM 812 C C . GLU A 1 102 ? -8.910 4.188 -26.292 1.00 46.28 102 GLU A C 1
ATOM 814 O O . GLU A 1 102 ? -9.065 5.406 -26.232 1.00 46.28 102 GLU A O 1
ATOM 819 N N . GLY A 1 103 ? -8.589 3.568 -27.434 1.00 51.41 103 GLY A N 1
ATOM 820 C CA . GLY A 1 103 ? -8.465 4.269 -28.720 1.00 51.41 103 GLY A CA 1
ATOM 821 C C . GLY A 1 103 ? -7.049 4.473 -29.282 1.00 51.41 103 GLY A C 1
ATOM 822 O O . GLY A 1 103 ? -6.918 5.133 -30.304 1.00 51.41 103 GLY A O 1
ATOM 823 N N . GLY A 1 104 ? -5.997 3.874 -28.704 1.00 53.97 104 GLY A N 1
ATOM 824 C CA . GLY A 1 104 ? -4.872 3.425 -29.547 1.00 53.97 104 GLY A CA 1
ATOM 825 C C . GLY A 1 104 ? -3.524 4.150 -29.485 1.00 53.97 104 GLY A C 1
ATOM 826 O O . GLY A 1 104 ? -2.721 3.915 -30.373 1.00 53.97 104 GLY A O 1
ATOM 827 N N . ASN A 1 105 ? -3.194 4.917 -28.440 1.00 54.41 105 ASN A N 1
ATOM 828 C CA . ASN A 1 105 ? -1.795 5.307 -28.189 1.00 54.41 105 ASN A CA 1
ATOM 829 C C . ASN A 1 105 ? -1.382 4.987 -26.745 1.00 54.41 105 ASN A C 1
ATOM 831 O O . ASN A 1 105 ? -2.076 5.350 -25.791 1.00 54.41 105 ASN A O 1
ATOM 835 N N . ALA A 1 106 ? -0.260 4.277 -26.594 1.00 59.28 106 ALA A N 1
ATOM 836 C CA . ALA A 1 106 ? 0.378 4.034 -25.306 1.00 59.28 106 ALA A CA 1
ATOM 837 C C . ALA A 1 106 ? 1.088 5.319 -24.857 1.00 59.28 106 ALA A C 1
ATOM 839 O O . ALA A 1 106 ? 2.001 5.790 -25.529 1.00 59.28 106 ALA A O 1
ATOM 840 N N . ILE A 1 107 ? 0.666 5.899 -23.735 1.00 59.88 107 ILE A N 1
ATOM 841 C CA . ILE A 1 107 ? 1.366 7.029 -23.120 1.00 59.88 107 ILE A CA 1
ATOM 842 C C . ILE A 1 107 ? 2.423 6.449 -22.181 1.00 59.88 107 ILE A C 1
ATOM 844 O O . ILE A 1 107 ? 2.088 5.688 -21.273 1.00 59.88 107 ILE A O 1
ATOM 848 N N . ILE A 1 108 ? 3.687 6.802 -22.396 1.00 65.56 108 ILE A N 1
ATOM 849 C CA . ILE A 1 108 ? 4.779 6.459 -21.480 1.00 65.56 108 ILE A CA 1
ATOM 850 C C . ILE A 1 108 ? 4.632 7.332 -20.231 1.00 65.56 108 ILE A C 1
ATOM 852 O O . ILE A 1 108 ? 4.624 8.563 -20.334 1.00 65.56 108 ILE A O 1
ATOM 856 N N . LEU A 1 109 ? 4.489 6.701 -19.065 1.00 68.19 109 LEU A N 1
ATOM 857 C CA . LEU A 1 109 ? 4.452 7.405 -17.787 1.00 68.19 109 LEU A CA 1
ATOM 858 C C . LEU A 1 109 ? 5.819 8.049 -17.527 1.00 68.19 109 LEU A C 1
ATOM 860 O O . LEU A 1 109 ? 6.833 7.360 -17.475 1.00 68.19 109 LEU A O 1
ATOM 864 N N . GLN A 1 110 ? 5.859 9.373 -17.375 1.00 71.69 110 GLN A N 1
ATOM 865 C CA . GLN A 1 110 ? 7.109 10.059 -17.051 1.00 71.69 110 GLN A CA 1
ATOM 866 C C . GLN A 1 110 ? 7.541 9.708 -15.627 1.00 71.69 110 GLN A C 1
ATOM 868 O O . GLN A 1 110 ? 6.699 9.542 -14.745 1.00 71.69 110 GLN A O 1
ATOM 873 N N . GLN A 1 111 ? 8.853 9.681 -15.379 1.00 72.44 111 GLN A N 1
ATOM 874 C CA . GLN A 1 111 ? 9.406 9.377 -14.056 1.00 72.44 111 GLN A CA 1
ATOM 875 C C . GLN A 1 111 ? 8.763 10.217 -12.943 1.00 72.44 111 GLN A C 1
ATOM 877 O O . GLN A 1 111 ? 8.290 9.664 -11.961 1.00 72.44 111 GLN A O 1
ATOM 882 N N . LYS A 1 112 ? 8.664 11.537 -13.133 1.00 76.88 112 LYS A N 1
ATOM 883 C CA . LYS A 1 112 ? 8.063 12.449 -12.146 1.00 76.88 112 LYS A CA 1
ATOM 884 C C . LYS A 1 112 ? 6.618 12.084 -11.775 1.00 76.88 112 LYS A C 1
ATOM 886 O O . LYS A 1 112 ? 6.188 12.323 -10.652 1.00 76.88 112 LYS A O 1
ATOM 891 N N . ASP A 1 113 ? 5.862 11.544 -12.732 1.00 77.12 113 ASP A N 1
ATOM 892 C CA . ASP A 1 113 ? 4.459 11.197 -12.532 1.00 77.12 113 ASP A CA 1
ATOM 893 C C . ASP A 1 113 ? 4.360 9.871 -11.772 1.00 77.12 113 ASP A C 1
ATOM 895 O O . ASP A 1 113 ? 3.516 9.734 -10.888 1.00 77.12 113 ASP A O 1
ATOM 899 N N . PHE A 1 114 ? 5.265 8.930 -12.064 1.00 76.88 114 PHE A N 1
ATOM 900 C CA . PHE A 1 114 ? 5.411 7.695 -11.301 1.00 76.88 114 PHE A CA 1
ATOM 901 C C . PHE A 1 114 ? 5.847 7.965 -9.856 1.00 76.88 114 PHE A C 1
ATOM 903 O O . PHE A 1 114 ? 5.187 7.501 -8.930 1.00 76.88 114 PHE A O 1
ATOM 910 N N . ASP A 1 115 ? 6.891 8.770 -9.658 1.00 78.88 115 ASP A N 1
ATOM 911 C CA . ASP A 1 115 ? 7.415 9.114 -8.332 1.00 78.88 115 ASP A CA 1
ATOM 912 C C . ASP A 1 115 ? 6.310 9.762 -7.476 1.00 78.88 115 ASP A C 1
ATOM 914 O O . ASP A 1 115 ? 6.022 9.313 -6.368 1.00 78.88 115 ASP A O 1
ATOM 918 N N . LYS A 1 116 ? 5.550 10.706 -8.051 1.00 83.38 116 LYS A N 1
ATOM 919 C CA . LYS A 1 116 ? 4.381 11.305 -7.389 1.00 83.38 116 LYS A CA 1
ATOM 920 C C . LYS A 1 116 ? 3.307 10.275 -7.015 1.00 83.38 116 LYS A C 1
ATOM 922 O O . LYS A 1 116 ? 2.637 10.419 -5.991 1.00 83.38 116 LYS A O 1
ATOM 927 N N . MET A 1 117 ? 3.077 9.257 -7.844 1.00 80.94 117 MET A N 1
ATOM 928 C CA . MET A 1 117 ? 2.136 8.181 -7.516 1.00 80.94 117 MET A CA 1
ATOM 929 C C . MET A 1 117 ? 2.637 7.316 -6.358 1.00 80.94 117 MET A C 1
ATOM 931 O O . MET A 1 117 ? 1.839 6.956 -5.488 1.00 80.94 117 MET A O 1
ATOM 935 N N . VAL A 1 118 ? 3.935 7.011 -6.321 1.00 81.94 118 VAL A N 1
ATOM 936 C CA . VAL A 1 118 ? 4.564 6.280 -5.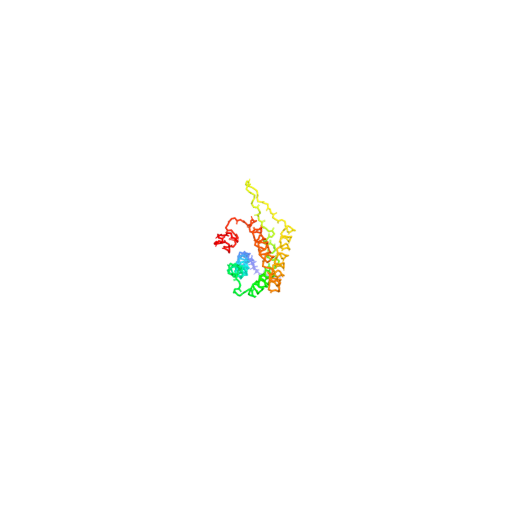214 1.00 81.94 118 VAL A CA 1
ATOM 937 C C . VAL A 1 118 ? 4.440 7.076 -3.915 1.00 81.94 118 VAL A C 1
ATOM 939 O O . VAL A 1 118 ? 3.932 6.534 -2.933 1.00 81.94 118 VAL A O 1
ATOM 942 N N . ASP A 1 119 ? 4.764 8.371 -3.926 1.00 87.00 119 ASP A N 1
ATOM 943 C CA . ASP A 1 119 ? 4.654 9.258 -2.758 1.00 87.00 119 ASP A CA 1
ATOM 944 C C . ASP A 1 119 ? 3.216 9.352 -2.230 1.00 87.00 119 ASP A C 1
ATOM 946 O O . ASP A 1 119 ? 2.951 9.261 -1.025 1.00 87.00 119 ASP A O 1
ATOM 950 N N . ASN A 1 120 ? 2.246 9.476 -3.141 1.00 89.00 120 ASN A N 1
ATOM 951 C CA . ASN A 1 120 ? 0.830 9.477 -2.785 1.00 89.00 120 ASN A CA 1
ATOM 952 C C . ASN A 1 120 ? 0.399 8.152 -2.148 1.00 89.00 120 ASN A C 1
ATOM 954 O O . ASN A 1 120 ? -0.418 8.156 -1.224 1.00 89.00 120 ASN A O 1
ATOM 958 N N . SER A 1 121 ? 0.928 7.030 -2.637 1.00 88.38 121 SER A N 1
ATOM 959 C CA . SER A 1 121 ? 0.629 5.700 -2.104 1.00 88.38 121 SER A CA 1
ATOM 960 C C . SER A 1 121 ? 1.232 5.520 -0.711 1.00 88.38 121 SER A C 1
ATOM 962 O O . SER A 1 121 ? 0.517 5.135 0.212 1.00 88.38 121 SER A O 1
ATOM 964 N N . LEU A 1 122 ? 2.495 5.913 -0.522 1.00 89.19 122 LEU A N 1
ATOM 965 C CA . LEU A 1 122 ? 3.165 5.939 0.783 1.00 89.19 122 LEU A CA 1
ATOM 966 C C . LEU A 1 122 ? 2.377 6.769 1.800 1.00 89.19 122 LEU A C 1
ATOM 968 O O . LEU A 1 122 ? 2.062 6.289 2.885 1.00 89.19 122 LEU A O 1
ATOM 972 N N . THR A 1 123 ? 1.944 7.968 1.408 1.00 93.12 123 THR A N 1
ATOM 973 C CA . THR A 1 123 ? 1.134 8.853 2.261 1.00 93.12 123 THR A CA 1
ATOM 974 C C . THR A 1 123 ? -0.200 8.212 2.668 1.00 93.12 123 THR A C 1
ATOM 976 O O . THR A 1 123 ? -0.722 8.471 3.755 1.00 93.12 123 THR A O 1
ATOM 979 N N . ARG A 1 124 ? -0.817 7.403 1.798 1.00 93.75 124 ARG A N 1
ATOM 980 C CA . ARG A 1 124 ? -2.064 6.682 2.115 1.00 93.75 124 ARG A CA 1
ATOM 981 C C . ARG A 1 124 ? -1.806 5.507 3.053 1.00 93.75 124 ARG A C 1
ATOM 983 O O . ARG A 1 124 ? -2.572 5.315 3.992 1.00 93.75 124 ARG A O 1
ATOM 990 N N . VAL A 1 125 ? -0.715 4.773 2.848 1.00 93.06 125 VAL A N 1
ATOM 991 C CA . VAL A 1 125 ? -0.292 3.685 3.739 1.00 93.06 125 VAL A CA 1
ATOM 992 C C . VAL A 1 125 ? 0.060 4.211 5.136 1.00 93.06 125 VAL A C 1
ATOM 994 O O . VAL A 1 125 ? -0.333 3.615 6.138 1.00 93.06 125 VAL A O 1
ATOM 997 N N . ASP A 1 126 ? 0.728 5.362 5.232 1.00 95.12 126 ASP A N 1
ATOM 998 C CA . ASP A 1 126 ? 1.012 5.991 6.524 1.00 95.12 126 ASP A CA 1
ATOM 999 C C . ASP A 1 126 ? -0.258 6.442 7.246 1.00 95.12 126 ASP A C 1
ATOM 1001 O O . ASP A 1 126 ? -0.386 6.231 8.455 1.00 95.12 126 ASP A O 1
ATOM 1005 N N . ARG A 1 127 ? -1.227 7.007 6.515 1.00 96.75 127 ARG A N 1
ATOM 1006 C CA . ARG A 1 127 ? -2.541 7.347 7.077 1.00 96.75 127 ARG A CA 1
ATOM 1007 C C . ARG A 1 127 ? -3.275 6.116 7.596 1.00 96.75 127 ARG A C 1
ATOM 1009 O O . ARG A 1 127 ? -3.718 6.151 8.738 1.00 96.75 127 ARG A O 1
ATOM 1016 N N . LEU A 1 128 ? -3.295 5.023 6.830 1.00 95.75 128 LEU A N 1
ATOM 1017 C CA . LEU A 1 128 ? -3.866 3.738 7.250 1.00 95.75 128 LEU A CA 1
ATOM 1018 C C . LEU A 1 128 ? -3.261 3.240 8.569 1.00 95.75 128 LEU A C 1
ATOM 1020 O O . LEU A 1 128 ? -3.981 2.829 9.476 1.00 95.75 128 LEU A O 1
ATOM 1024 N N . ARG A 1 129 ? -1.931 3.300 8.706 1.00 95.44 129 ARG A N 1
ATOM 1025 C CA . ARG A 1 129 ? -1.247 2.937 9.955 1.00 95.44 129 ARG A CA 1
ATOM 1026 C C . ARG A 1 129 ? -1.694 3.822 11.117 1.00 95.44 129 ARG A C 1
ATOM 1028 O O . ARG A 1 129 ? -1.968 3.322 12.206 1.00 95.44 129 ARG A O 1
ATOM 1035 N N . GLN A 1 130 ? -1.770 5.133 10.903 1.00 95.56 130 GLN A N 1
ATOM 1036 C CA . GLN A 1 130 ? -2.186 6.076 11.941 1.00 95.56 130 GLN A CA 1
ATOM 1037 C C . GLN A 1 130 ? -3.649 5.879 12.354 1.00 95.56 130 GLN A C 1
ATOM 1039 O O . GLN A 1 130 ? -3.941 5.879 13.549 1.00 95.56 130 GLN A O 1
ATOM 1044 N N . SER A 1 131 ? -4.566 5.695 11.402 1.00 95.50 131 SER A N 1
ATOM 1045 C CA . SER A 1 131 ? -5.974 5.436 11.709 1.00 95.50 131 SER A CA 1
ATOM 1046 C C . SER A 1 131 ? -6.192 4.070 12.344 1.00 95.50 131 SER A C 1
ATOM 1048 O O . SER A 1 131 ? -7.051 3.967 13.209 1.00 95.50 131 SER A O 1
ATOM 1050 N N . ALA A 1 132 ? -5.373 3.059 12.045 1.00 94.00 132 ALA A N 1
ATOM 1051 C CA . ALA A 1 132 ? -5.431 1.779 12.753 1.00 94.00 132 ALA A CA 1
ATOM 1052 C C . ALA A 1 132 ? -5.127 1.938 14.253 1.00 94.00 132 ALA A C 1
ATOM 1054 O O . ALA A 1 132 ? -5.814 1.367 15.097 1.00 94.00 132 ALA A O 1
ATOM 1055 N N . HIS A 1 133 ? -4.132 2.762 14.601 1.00 93.06 133 HIS A N 1
ATOM 1056 C CA . HIS A 1 133 ? -3.852 3.091 16.001 1.00 93.06 133 HIS A CA 1
ATOM 1057 C C . HIS A 1 133 ? -4.982 3.902 16.647 1.00 93.06 133 HIS A C 1
ATOM 1059 O O . HIS A 1 133 ? -5.325 3.643 17.801 1.00 93.06 133 HIS A O 1
ATOM 1065 N N . ARG A 1 134 ? -5.574 4.861 15.919 1.00 92.75 134 ARG A N 1
ATOM 1066 C CA . ARG A 1 134 ? -6.732 5.627 16.412 1.00 92.75 134 ARG A CA 1
ATOM 1067 C C . ARG A 1 134 ? -7.968 4.758 16.595 1.00 92.75 134 ARG A C 1
ATOM 1069 O O . ARG A 1 134 ? -8.685 4.963 17.560 1.00 92.75 134 ARG A O 1
ATOM 1076 N N . TRP A 1 135 ? -8.190 3.756 15.749 1.00 90.88 135 TRP A N 1
ATOM 1077 C CA . TRP A 1 135 ? -9.282 2.813 15.957 1.00 90.88 135 TRP A CA 1
ATOM 1078 C C . TRP A 1 135 ? -9.107 2.069 17.287 1.00 90.88 135 TRP A C 1
ATOM 1080 O O . TRP A 1 135 ? -10.026 2.050 18.093 1.00 90.88 135 TRP A O 1
ATOM 1090 N N . ILE A 1 136 ? -7.918 1.540 17.583 1.00 89.25 136 ILE A N 1
ATOM 1091 C CA . ILE A 1 136 ? -7.684 0.841 18.859 1.00 89.25 136 ILE A CA 1
ATOM 1092 C C . ILE A 1 136 ? -7.854 1.781 20.064 1.00 89.25 136 ILE A C 1
ATOM 1094 O O . ILE A 1 136 ? -8.452 1.396 21.064 1.00 89.25 136 ILE A O 1
ATOM 1098 N N . ARG A 1 137 ? -7.324 3.007 19.981 1.00 90.25 137 ARG A N 1
ATOM 1099 C CA . ARG A 1 137 ? -7.318 3.960 21.103 1.00 90.25 137 ARG A CA 1
ATOM 1100 C C . ARG A 1 137 ? -8.669 4.645 21.325 1.00 90.25 137 ARG A C 1
ATOM 1102 O O . ARG A 1 137 ? -9.108 4.767 22.462 1.00 90.25 137 ARG A O 1
ATOM 1109 N N . ASP A 1 138 ? -9.287 5.105 20.244 1.00 92.31 138 ASP A N 1
ATOM 1110 C CA . ASP A 1 138 ? -10.432 6.024 20.248 1.00 92.31 138 ASP A CA 1
ATOM 1111 C C . ASP A 1 138 ? -11.721 5.357 19.733 1.00 92.31 138 ASP A C 1
ATOM 1113 O O . ASP A 1 138 ? -12.751 6.013 19.615 1.00 92.31 138 ASP A O 1
ATOM 1117 N N . ASN A 1 139 ? -11.672 4.063 19.393 1.00 88.38 139 ASN A N 1
ATOM 1118 C CA . ASN A 1 139 ? -12.751 3.324 18.728 1.00 88.38 139 ASN A CA 1
ATOM 1119 C C . ASN A 1 139 ? -13.202 3.936 17.379 1.00 88.38 139 ASN A C 1
ATOM 1121 O O . ASN A 1 139 ? -14.319 3.707 16.919 1.00 88.38 139 ASN A O 1
ATOM 1125 N N . ASP A 1 140 ? -12.322 4.690 16.712 1.00 90.81 140 ASP A N 1
ATOM 1126 C CA . ASP A 1 140 ? -12.592 5.356 15.429 1.00 90.81 140 ASP A CA 1
ATOM 1127 C C . ASP A 1 140 ? -12.394 4.407 14.229 1.00 90.81 140 ASP A C 1
ATOM 1129 O O . ASP A 1 140 ? -11.424 4.495 13.466 1.00 90.81 140 ASP A O 1
ATOM 1133 N N . ARG A 1 141 ? -13.312 3.443 14.089 1.00 89.44 141 ARG A N 1
ATOM 1134 C CA . ARG A 1 141 ? -13.314 2.473 12.981 1.00 89.44 141 ARG A CA 1
ATOM 1135 C C . ARG A 1 141 ? -13.539 3.143 11.626 1.00 89.44 141 ARG A C 1
ATOM 1137 O O . ARG A 1 141 ? -12.928 2.741 10.638 1.00 89.44 141 ARG A O 1
ATOM 1144 N N . ASP A 1 142 ? -14.396 4.155 11.563 1.00 91.31 142 ASP A N 1
ATOM 1145 C CA . ASP A 1 142 ? -14.800 4.772 10.298 1.00 91.31 142 ASP A CA 1
ATOM 1146 C C . ASP A 1 142 ? -13.641 5.515 9.628 1.00 91.31 142 ASP A C 1
ATOM 1148 O O . ASP A 1 142 ? -13.445 5.391 8.413 1.00 91.31 142 ASP A O 1
ATOM 1152 N N . ALA A 1 143 ? -12.808 6.223 10.402 1.00 93.50 143 ALA A N 1
ATOM 1153 C CA . ALA A 1 143 ? -11.593 6.822 9.860 1.00 93.50 143 ALA A CA 1
ATOM 1154 C C . ALA A 1 143 ? -10.626 5.763 9.314 1.00 93.50 143 ALA A C 1
ATOM 1156 O O . ALA A 1 143 ? -10.016 5.976 8.263 1.00 93.50 143 ALA A O 1
ATOM 1157 N N . PHE A 1 144 ? -10.509 4.615 9.989 1.00 93.12 144 PHE A N 1
ATOM 1158 C CA . PHE A 1 144 ? -9.698 3.501 9.503 1.00 93.12 144 PHE A CA 1
ATOM 1159 C C . PHE A 1 144 ? -10.237 2.927 8.189 1.00 93.12 144 PHE A C 1
ATOM 1161 O O . PHE A 1 144 ? -9.470 2.776 7.238 1.00 93.12 144 PHE A O 1
ATOM 1168 N N . MET A 1 145 ? -11.543 2.665 8.094 1.00 91.69 145 MET A N 1
ATOM 1169 C CA . MET A 1 145 ? -12.160 2.139 6.870 1.00 91.69 145 MET A CA 1
ATOM 1170 C C . MET A 1 145 ? -11.966 3.093 5.685 1.00 91.69 145 MET A C 1
ATOM 1172 O O . MET A 1 145 ? -11.582 2.664 4.598 1.00 91.69 145 MET A O 1
ATOM 1176 N N . LYS A 1 146 ? -12.114 4.403 5.911 1.00 94.69 146 LYS A N 1
ATOM 1177 C CA . LYS A 1 146 ? -11.853 5.429 4.893 1.00 94.69 146 LYS A CA 1
ATOM 1178 C C . LYS A 1 146 ? -10.400 5.426 4.404 1.00 94.69 146 LYS A C 1
ATOM 1180 O O . LYS A 1 146 ? -10.146 5.572 3.206 1.00 94.69 146 LYS A O 1
ATOM 1185 N N . ASP A 1 147 ? -9.435 5.285 5.309 1.00 95.50 147 ASP A N 1
ATOM 1186 C CA . ASP A 1 147 ? -8.019 5.222 4.935 1.00 95.50 147 ASP A CA 1
ATOM 1187 C C . ASP A 1 147 ? -7.656 3.888 4.259 1.00 95.50 147 ASP A C 1
ATOM 1189 O O . ASP A 1 147 ? -6.817 3.875 3.352 1.00 95.50 147 ASP A O 1
ATOM 1193 N N . LEU A 1 148 ? -8.317 2.784 4.629 1.00 91.94 148 LEU A N 1
ATOM 1194 C CA . LEU A 1 148 ? -8.181 1.481 3.971 1.00 91.94 148 LEU A CA 1
ATOM 1195 C C . LEU A 1 148 ? -8.652 1.551 2.515 1.00 91.94 148 LEU A C 1
ATOM 1197 O O . LEU A 1 148 ? -7.905 1.157 1.615 1.00 91.94 148 LEU A O 1
ATOM 1201 N N . ASP A 1 149 ? -9.823 2.139 2.271 1.00 90.75 149 ASP A N 1
ATOM 1202 C CA . ASP A 1 149 ? -10.341 2.395 0.923 1.00 90.75 149 ASP A CA 1
ATOM 1203 C C . ASP A 1 1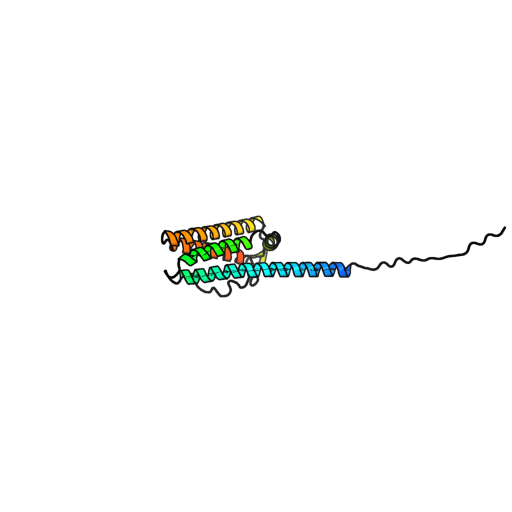49 ? -9.389 3.275 0.110 1.00 90.75 149 ASP A C 1
ATOM 1205 O O . ASP A 1 149 ? -9.090 2.992 -1.056 1.00 90.75 149 ASP A O 1
ATOM 1209 N N . SER A 1 150 ? -8.867 4.331 0.737 1.00 92.44 150 SER A N 1
ATOM 1210 C CA . SER A 1 150 ? -7.904 5.239 0.119 1.00 92.44 150 SER A CA 1
ATOM 1211 C C . SER A 1 150 ? -6.625 4.504 -0.296 1.00 92.44 150 SER A C 1
ATOM 1213 O O . SER A 1 150 ? -6.186 4.645 -1.440 1.00 92.44 150 SER A O 1
ATOM 1215 N N . MET A 1 151 ? -6.047 3.668 0.571 1.00 91.31 151 MET A N 1
ATOM 1216 C CA . MET A 1 151 ? -4.872 2.848 0.248 1.00 91.31 151 MET A CA 1
ATOM 1217 C C . MET A 1 151 ? -5.174 1.832 -0.865 1.00 91.31 151 MET A C 1
ATOM 1219 O O . MET A 1 151 ? -4.407 1.694 -1.821 1.00 91.31 151 MET A O 1
ATOM 1223 N N . MET A 1 152 ? -6.333 1.174 -0.825 1.00 87.06 152 MET A N 1
ATOM 1224 C CA . MET A 1 152 ? -6.736 0.262 -1.897 1.00 87.06 152 MET A CA 1
ATOM 1225 C C . MET A 1 152 ? -6.923 0.978 -3.237 1.00 87.06 152 MET A C 1
ATOM 1227 O O . MET A 1 152 ? -6.626 0.409 -4.292 1.00 87.06 152 MET A O 1
ATOM 1231 N N . GLN A 1 153 ? -7.371 2.234 -3.223 1.00 86.31 153 GLN A N 1
ATOM 1232 C CA . GLN A 1 153 ? -7.474 3.039 -4.432 1.00 86.31 153 GLN A CA 1
ATOM 1233 C C . GLN A 1 153 ? -6.096 3.350 -5.036 1.00 86.31 153 GLN A C 1
ATOM 1235 O O . GLN A 1 153 ? -5.973 3.280 -6.254 1.00 86.31 153 GLN A O 1
ATOM 1240 N N . SER A 1 154 ? -5.038 3.582 -4.244 1.00 84.56 154 SER A N 1
ATOM 1241 C CA . SER A 1 154 ? -3.696 3.778 -4.825 1.00 84.56 154 SER A CA 1
ATOM 1242 C C . SER A 1 154 ? -3.166 2.534 -5.541 1.00 84.56 154 SER A C 1
ATOM 1244 O O . SER A 1 154 ? -2.540 2.648 -6.596 1.00 84.56 154 SER A O 1
ATOM 1246 N N . CYS A 1 155 ? -3.490 1.339 -5.037 1.00 80.44 155 CYS A N 1
ATOM 1247 C CA . CYS A 1 155 ? -3.189 0.088 -5.736 1.00 80.44 155 CYS A CA 1
ATOM 1248 C C . CYS A 1 155 ? -3.907 0.027 -7.095 1.00 80.44 155 CYS A C 1
ATOM 1250 O O . CYS A 1 155 ? -3.289 -0.299 -8.109 1.00 80.44 155 CYS A O 1
ATOM 1252 N N . LYS A 1 156 ? -5.201 0.386 -7.139 1.00 80.81 156 LYS A N 1
ATOM 1253 C CA . LYS A 1 156 ? -5.989 0.435 -8.386 1.00 80.81 156 LYS A CA 1
ATOM 1254 C C . LYS A 1 156 ? -5.431 1.459 -9.374 1.00 80.81 156 LYS A C 1
ATOM 1256 O O . LYS A 1 156 ? -5.321 1.145 -10.557 1.00 80.81 156 LYS A O 1
ATOM 1261 N N . ASP A 1 157 ? -5.056 2.642 -8.893 1.00 79.38 157 ASP A N 1
ATOM 1262 C CA . ASP A 1 157 ? -4.511 3.722 -9.717 1.00 79.38 157 ASP A CA 1
ATOM 1263 C C . ASP A 1 157 ? -3.226 3.262 -10.420 1.00 79.38 157 ASP A C 1
ATOM 1265 O O . ASP A 1 157 ? -3.136 3.358 -11.643 1.00 79.38 157 ASP A O 1
ATOM 1269 N N . CYS A 1 158 ? -2.281 2.663 -9.683 1.00 76.31 158 CYS A N 1
ATOM 1270 C CA . CYS A 1 158 ? -1.057 2.096 -10.259 1.00 76.31 158 CYS A CA 1
ATOM 1271 C C . CYS A 1 158 ? -1.358 0.949 -11.238 1.00 76.31 158 CYS A C 1
ATOM 1273 O O . CYS A 1 158 ? -0.863 0.925 -12.365 1.00 76.31 158 CYS A O 1
ATOM 1275 N N . HIS A 1 159 ? -2.242 0.026 -10.857 1.00 75.25 159 HIS A N 1
ATOM 1276 C CA . HIS A 1 159 ? -2.554 -1.146 -11.675 1.00 75.25 159 HIS A CA 1
ATOM 1277 C C . HIS A 1 159 ? -3.293 -0.812 -12.972 1.00 75.25 159 HIS A C 1
ATOM 1279 O O . HIS A 1 159 ? -3.140 -1.530 -13.959 1.00 75.25 159 HIS A O 1
ATOM 1285 N N . SER A 1 160 ? -4.055 0.283 -13.000 1.00 76.19 160 SER A N 1
ATOM 1286 C CA . SER A 1 160 ? -4.736 0.764 -14.207 1.00 76.19 160 SER A CA 1
ATOM 1287 C C . SER A 1 160 ? -3.771 1.175 -15.327 1.00 76.19 160 SER A C 1
ATOM 1289 O O . SER A 1 160 ? -4.160 1.219 -16.494 1.00 76.19 160 SER A O 1
ATOM 1291 N N . LEU A 1 161 ? -2.511 1.459 -14.978 1.00 71.38 161 LEU A N 1
ATOM 1292 C CA . LEU A 1 161 ? -1.457 1.839 -15.917 1.00 71.38 161 LEU A CA 1
ATOM 1293 C C . LEU A 1 161 ? -0.691 0.635 -16.470 1.00 71.38 161 LEU A C 1
ATOM 1295 O O . LEU A 1 161 ? 0.129 0.802 -17.367 1.00 71.38 161 LEU A O 1
ATOM 1299 N N . MET A 1 162 ? -0.936 -0.569 -15.952 1.00 67.56 162 MET A N 1
ATOM 1300 C CA . MET A 1 162 ? -0.318 -1.785 -16.464 1.00 67.56 162 MET A CA 1
ATOM 1301 C C . MET A 1 162 ? -1.142 -2.365 -17.621 1.00 67.56 162 MET A C 1
ATOM 1303 O O . MET A 1 162 ? -2.377 -2.305 -17.599 1.00 67.56 162 MET A O 1
ATOM 1307 N N . PRO A 1 163 ? -0.498 -2.969 -18.638 1.00 62.47 163 PRO A N 1
ATOM 1308 C CA . PRO A 1 163 ? -1.215 -3.739 -19.642 1.00 62.47 163 PRO A CA 1
ATOM 1309 C C . PRO A 1 163 ? -2.181 -4.765 -19.016 1.00 62.47 163 PRO A C 1
ATOM 1311 O O . PRO A 1 163 ? -1.944 -5.341 -17.949 1.00 62.47 163 PRO A O 1
ATOM 1314 N N . LYS A 1 164 ? -3.312 -5.017 -19.690 1.00 62.16 164 LYS A N 1
ATOM 1315 C CA . LYS A 1 164 ? -4.268 -6.039 -19.235 1.00 62.16 164 LYS A CA 1
ATOM 1316 C C . LYS A 1 164 ? -3.535 -7.373 -19.045 1.00 62.16 164 LYS A C 1
ATOM 1318 O O . LYS A 1 164 ? -2.814 -7.806 -19.936 1.00 62.16 164 LYS A O 1
ATOM 1323 N N . ASN A 1 165 ? -3.772 -8.023 -17.905 1.00 57.50 165 ASN A N 1
ATOM 1324 C CA . ASN A 1 165 ? -3.146 -9.284 -17.482 1.00 57.50 165 ASN A CA 1
ATOM 1325 C C . ASN A 1 165 ? -1.640 -9.237 -17.161 1.00 57.50 165 ASN A C 1
ATOM 1327 O O . ASN A 1 165 ? -1.076 -10.299 -16.923 1.00 57.50 165 ASN A O 1
ATOM 1331 N N . THR A 1 166 ? -1.001 -8.064 -17.110 1.00 54.97 166 THR A N 1
ATOM 1332 C CA . THR A 1 166 ? 0.400 -7.951 -16.653 1.00 54.97 166 THR A CA 1
ATOM 1333 C C . THR A 1 166 ? 0.521 -7.423 -15.233 1.00 54.97 166 THR A C 1
ATOM 1335 O O . THR A 1 166 ? 1.556 -7.610 -14.604 1.00 54.97 166 THR A O 1
ATOM 1338 N N . ALA A 1 167 ? -0.538 -6.802 -14.702 1.00 52.09 167 ALA A N 1
ATOM 1339 C CA . ALA A 1 167 ? -0.649 -6.610 -13.265 1.00 52.09 167 ALA A CA 1
ATOM 1340 C C . ALA A 1 167 ? -0.575 -7.987 -12.580 1.00 52.09 167 ALA A C 1
ATOM 1342 O O . ALA A 1 167 ? -1.301 -8.896 -13.012 1.00 52.09 167 ALA A O 1
ATOM 1343 N N . PRO A 1 168 ? 0.253 -8.162 -11.531 1.00 48.66 168 PRO A N 1
ATOM 1344 C CA . PRO A 1 168 ? 0.319 -9.417 -10.796 1.00 48.66 168 PRO A CA 1
ATOM 1345 C C . PRO A 1 168 ? -1.092 -9.891 -10.422 1.00 48.66 168 PRO A C 1
ATOM 1347 O O . PRO A 1 168 ? -1.954 -9.082 -10.062 1.00 48.66 168 PRO A O 1
ATOM 1350 N N . ALA A 1 169 ? -1.346 -11.203 -10.490 1.00 45.31 169 ALA A N 1
ATOM 1351 C CA . ALA A 1 169 ? -2.662 -11.825 -10.269 1.00 45.31 169 ALA A CA 1
ATOM 1352 C C . ALA A 1 169 ? -3.257 -11.598 -8.857 1.00 45.31 169 ALA A C 1
ATOM 1354 O O . ALA A 1 169 ? -4.308 -12.139 -8.519 1.00 45.31 169 ALA A O 1
ATOM 1355 N N . VAL A 1 170 ? -2.616 -10.772 -8.034 1.00 42.16 170 VAL A N 1
ATOM 1356 C CA . VAL A 1 170 ? -2.902 -10.512 -6.623 1.00 42.16 170 VAL A CA 1
ATOM 1357 C C . VAL A 1 170 ? -4.254 -9.844 -6.342 1.00 42.16 170 VAL A C 1
ATOM 1359 O O . VAL A 1 170 ? -4.690 -9.844 -5.196 1.00 42.16 170 VAL A O 1
ATOM 1362 N N . TRP A 1 171 ? -4.973 -9.390 -7.378 1.00 42.00 171 TRP A N 1
ATOM 1363 C CA . TRP A 1 171 ? -6.360 -8.895 -7.283 1.00 42.00 171 TRP A CA 1
ATOM 1364 C C . TRP A 1 171 ? -7.374 -9.711 -8.104 1.00 42.00 171 TRP A C 1
ATOM 1366 O O . TRP A 1 171 ? -8.575 -9.437 -8.036 1.00 42.00 171 TRP A O 1
ATOM 1376 N N . LYS A 1 172 ? -6.940 -10.744 -8.850 1.00 40.19 172 LYS A N 1
ATOM 1377 C CA . LYS A 1 172 ? -7.871 -11.712 -9.455 1.00 40.19 172 LYS A CA 1
ATOM 1378 C C . LYS A 1 172 ? -8.540 -12.479 -8.310 1.00 40.19 172 LYS A C 1
ATOM 1380 O O . LYS A 1 172 ? -7.918 -13.329 -7.681 1.00 40.19 172 LYS A O 1
ATOM 1385 N N . GLY A 1 173 ? -9.789 -12.125 -8.010 1.00 37.03 173 GLY A N 1
ATOM 1386 C CA . GLY A 1 173 ? -10.598 -12.767 -6.968 1.00 37.03 173 GLY A CA 1
ATOM 1387 C C . GLY A 1 173 ? -11.184 -11.824 -5.916 1.00 37.03 173 GLY A C 1
ATOM 1388 O O . GLY A 1 173 ? -12.073 -12.243 -5.185 1.00 37.03 173 GLY A O 1
ATOM 1389 N N . LEU A 1 174 ? -10.785 -10.547 -5.869 1.00 39.97 174 LEU A N 1
ATOM 1390 C CA . LEU A 1 174 ? -11.462 -9.544 -5.035 1.00 39.97 174 LEU A CA 1
ATOM 1391 C C . LEU A 1 174 ? -12.691 -8.995 -5.775 1.00 39.97 174 LEU A C 1
ATOM 1393 O O . LEU A 1 174 ? -12.744 -7.840 -6.188 1.00 39.97 174 LEU A O 1
ATOM 1397 N N . LYS A 1 175 ? -13.672 -9.875 -6.003 1.00 33.72 175 LYS A N 1
ATOM 1398 C CA . LYS A 1 175 ? -15.034 -9.489 -6.379 1.00 33.72 175 LYS A CA 1
ATOM 1399 C C . LYS A 1 175 ? -15.829 -9.290 -5.090 1.00 33.72 175 LYS A C 1
ATOM 1401 O O . LYS A 1 175 ? -16.113 -10.255 -4.393 1.00 33.72 175 LYS A O 1
ATOM 1406 N N . GLY A 1 176 ? -16.158 -8.044 -4.786 1.00 34.34 176 GLY A N 1
ATOM 1407 C CA . GLY A 1 176 ? -16.951 -7.655 -3.623 1.00 34.34 176 GLY A CA 1
ATOM 1408 C C . GLY A 1 176 ? -16.696 -6.188 -3.311 1.00 34.34 176 GLY A C 1
ATOM 1409 O O . GLY A 1 176 ? -15.547 -5.749 -3.360 1.00 34.34 176 GLY A O 1
ATOM 1410 N N . LYS A 1 177 ? -17.764 -5.423 -3.066 1.00 31.19 177 LYS A N 1
ATOM 1411 C CA . LYS A 1 177 ? -17.628 -4.118 -2.415 1.00 31.19 177 LYS A CA 1
ATOM 1412 C C . LYS A 1 177 ? -16.991 -4.357 -1.041 1.00 31.19 177 LYS A C 1
ATOM 1414 O O . LYS A 1 177 ? -17.308 -5.366 -0.409 1.00 31.19 177 LYS A O 1
ATOM 1419 N N . LEU A 1 178 ? -16.067 -3.481 -0.659 1.00 38.38 178 LEU A N 1
ATOM 1420 C CA . LEU A 1 178 ? -15.745 -3.282 0.752 1.00 38.38 178 LEU A CA 1
ATOM 1421 C C . LEU A 1 178 ? -16.993 -2.742 1.454 1.00 38.38 178 LEU A C 1
ATOM 1423 O O . LEU A 1 178 ? -17.752 -2.006 0.772 1.00 38.38 178 LEU A O 1
#